Protein AF-A0A3A0FF38-F1 (afdb_monomer_lite)

Foldseek 3Di:
DWAKKWKKAQAQAQQCVVQVHALVCPPDPNDPPDDPDPHPDAQRPQGIKMWGDDQWKIKIKGQFRPQQLLVPAPQVFFDPPAGHDDVVNVVRHDGGHVVPMDTTGMDTDDPPDDRGHWHGGGHGSGTDIDMWMDTPVDDDTQACAPDPPGDCHVVVVD

Secondary structure (DSSP, 8-state):
--EEEEEEES-SSBHHHHTT--SGGGSSS--TTS-S---SS---TT-EEEEEE-SSEEEEEESB-HHHHHHTS-GGGBPTT--SSTHHHHHT-S---TT--EEEEEEEE-TT-----BB--BS-SSSB-EEEEEETT--SPPPS---TT-TTTTGGG-

Structure (mmCIF, N/CA/C/O backbone):
data_AF-A0A3A0FF38-F1
#
_entry.id   AF-A0A3A0FF38-F1
#
loop_
_atom_site.group_PDB
_atom_site.id
_atom_site.type_symbol
_atom_site.label_atom_id
_atom_site.label_alt_id
_atom_site.label_comp_id
_atom_site.label_asym_id
_atom_site.label_entity_id
_atom_site.label_seq_id
_atom_site.pdbx_PDB_ins_code
_atom_site.Cartn_x
_atom_site.Cartn_y
_atom_site.Cartn_z
_atom_site.occupancy
_atom_site.B_iso_or_equiv
_atom_site.auth_seq_id
_atom_site.auth_comp_id
_atom_site.auth_asym_id
_atom_site.auth_atom_id
_atom_site.pdbx_PDB_model_num
ATOM 1 N N . MET A 1 1 ? -10.385 -8.830 8.713 1.00 87.25 1 MET A N 1
ATOM 2 C CA . MET A 1 1 ? -10.331 -8.844 10.197 1.00 87.25 1 MET A CA 1
ATOM 3 C C . MET A 1 1 ? -11.062 -7.615 10.715 1.00 87.25 1 MET A C 1
ATOM 5 O O . MET A 1 1 ? -11.140 -6.654 9.965 1.00 87.25 1 MET A O 1
ATOM 9 N N . ASN A 1 2 ? -11.575 -7.625 11.948 1.00 95.31 2 ASN A N 1
ATOM 10 C CA . ASN A 1 2 ? -12.065 -6.388 12.570 1.00 95.31 2 ASN A CA 1
ATOM 11 C C . ASN A 1 2 ? -10.858 -5.588 13.066 1.00 95.31 2 ASN A C 1
ATOM 13 O O . ASN A 1 2 ? -9.959 -6.191 13.660 1.00 95.31 2 ASN A O 1
ATOM 17 N N . GLY A 1 3 ? -10.826 -4.279 12.827 1.00 97.56 3 GLY A N 1
ATOM 18 C CA . GLY A 1 3 ? -9.707 -3.428 13.227 1.00 97.56 3 GLY A CA 1
ATOM 19 C C . GLY A 1 3 ? -9.764 -2.026 12.632 1.00 97.56 3 GLY A C 1
ATOM 20 O O . GLY A 1 3 ? -10.791 -1.596 12.113 1.00 97.56 3 GLY A O 1
ATOM 21 N N . THR A 1 4 ? -8.635 -1.330 12.696 1.00 98.69 4 THR A N 1
ATOM 22 C CA . THR A 1 4 ? -8.433 -0.027 12.060 1.00 98.69 4 THR A CA 1
ATOM 23 C C . THR A 1 4 ? -7.613 -0.220 10.795 1.00 98.69 4 THR A C 1
ATOM 25 O O . THR A 1 4 ? -6.486 -0.710 10.870 1.00 98.69 4 THR A O 1
ATOM 28 N N . ALA A 1 5 ? -8.180 0.147 9.650 1.00 98.62 5 ALA A N 1
ATOM 29 C CA . ALA A 1 5 ? -7.479 0.253 8.382 1.00 98.62 5 ALA A CA 1
ATOM 30 C C . ALA A 1 5 ? -6.819 1.630 8.269 1.00 98.62 5 ALA A C 1
ATOM 32 O O . ALA A 1 5 ? -7.446 2.641 8.578 1.00 98.62 5 ALA A O 1
ATOM 33 N N . THR A 1 6 ? -5.582 1.673 7.789 1.00 98.75 6 THR A N 1
ATOM 34 C CA . THR A 1 6 ? -4.872 2.904 7.443 1.00 98.75 6 THR A CA 1
ATOM 35 C C . THR A 1 6 ? -4.304 2.763 6.040 1.00 98.75 6 THR A C 1
ATOM 37 O O . THR A 1 6 ? -3.518 1.854 5.777 1.00 98.75 6 THR A O 1
ATOM 40 N N . LEU A 1 7 ? -4.710 3.659 5.142 1.00 98.56 7 LEU A N 1
ATOM 41 C CA . LEU A 1 7 ? -4.184 3.762 3.786 1.00 98.56 7 LEU A CA 1
ATOM 42 C C . LEU A 1 7 ? -2.869 4.533 3.813 1.00 98.56 7 LEU A C 1
ATOM 44 O O . LEU A 1 7 ? -2.833 5.687 4.237 1.00 98.56 7 LEU A O 1
ATOM 48 N N . PHE A 1 8 ? -1.815 3.906 3.314 1.00 98.44 8 PHE A N 1
ATOM 49 C CA . PHE A 1 8 ? -0.499 4.489 3.129 1.00 98.44 8 PHE A CA 1
ATOM 50 C C . PHE A 1 8 ? -0.163 4.601 1.645 1.00 98.44 8 PHE A C 1
ATOM 52 O O . PHE A 1 8 ? -0.606 3.810 0.809 1.00 98.44 8 PHE A O 1
ATOM 59 N N . THR A 1 9 ? 0.668 5.577 1.301 1.00 97.75 9 THR A N 1
ATOM 60 C CA . THR A 1 9 ? 1.263 5.688 -0.029 1.00 97.75 9 THR A CA 1
ATOM 61 C C . THR A 1 9 ? 2.724 6.090 0.081 1.00 97.75 9 THR A C 1
ATOM 63 O O . THR A 1 9 ? 3.071 7.070 0.739 1.00 97.75 9 THR A O 1
ATOM 66 N N . ILE A 1 10 ? 3.578 5.308 -0.573 1.00 97.81 10 ILE A N 1
ATOM 67 C CA . ILE A 1 10 ? 4.978 5.643 -0.847 1.00 97.81 10 ILE A CA 1
ATOM 68 C C . ILE A 1 10 ? 5.050 6.266 -2.242 1.00 97.81 10 ILE A C 1
ATOM 70 O O . ILE A 1 10 ? 5.519 7.388 -2.415 1.00 97.81 10 ILE A O 1
ATOM 74 N N . THR A 1 11 ? 4.522 5.542 -3.229 1.00 97.62 11 THR A N 1
ATOM 75 C CA . THR A 1 11 ? 4.408 5.980 -4.618 1.00 97.62 11 THR A CA 1
ATOM 76 C C . THR A 1 11 ? 3.210 5.317 -5.295 1.00 97.62 11 THR A C 1
ATOM 78 O O . THR A 1 11 ? 2.812 4.216 -4.912 1.00 97.62 11 THR A O 1
ATOM 81 N N . THR A 1 12 ? 2.632 5.984 -6.290 1.00 97.06 12 THR A N 1
ATOM 82 C CA . THR A 1 12 ? 1.565 5.444 -7.150 1.00 97.06 12 THR A CA 1
ATOM 83 C C . THR A 1 12 ? 2.089 4.805 -8.429 1.00 97.06 12 THR A C 1
ATOM 85 O O . THR A 1 12 ? 1.347 4.083 -9.089 1.00 97.06 12 THR A O 1
ATOM 88 N N . THR A 1 13 ? 3.356 5.036 -8.763 1.00 96.62 13 THR A N 1
ATOM 89 C CA . THR A 1 13 ? 3.965 4.572 -10.008 1.00 96.62 13 THR A CA 1
ATOM 90 C C . THR A 1 13 ? 4.592 3.192 -9.816 1.00 96.62 13 THR A C 1
ATOM 92 O O . THR A 1 13 ? 5.076 2.856 -8.733 1.00 96.62 13 THR A O 1
ATOM 95 N N . ASN A 1 14 ? 4.587 2.376 -10.867 1.00 96.75 14 ASN A N 1
ATOM 96 C CA . ASN A 1 14 ? 5.323 1.121 -10.895 1.00 96.75 14 ASN A CA 1
ATOM 97 C C . ASN A 1 14 ? 6.808 1.380 -11.210 1.00 96.75 14 ASN A C 1
ATOM 99 O O . ASN A 1 14 ? 7.137 2.130 -12.130 1.00 96.75 14 ASN A O 1
ATOM 103 N N . ALA A 1 15 ? 7.720 0.753 -10.467 1.00 95.88 15 ALA A N 1
ATOM 104 C CA . ALA A 1 15 ? 9.154 0.972 -10.635 1.00 95.88 15 ALA A CA 1
ATOM 105 C C . ALA A 1 15 ? 9.681 0.512 -12.010 1.00 95.88 15 ALA A C 1
ATOM 107 O O . ALA A 1 15 ? 10.549 1.174 -12.577 1.00 95.88 15 ALA A O 1
ATOM 108 N N . PHE A 1 16 ? 9.146 -0.572 -12.582 1.00 95.12 16 PHE A N 1
ATOM 109 C CA . PHE A 1 16 ? 9.528 -1.020 -13.924 1.00 95.12 16 PHE A CA 1
ATOM 110 C C . PHE A 1 16 ? 9.162 0.013 -14.985 1.00 95.12 16 PHE A C 1
ATOM 112 O O . PHE A 1 16 ? 9.990 0.306 -15.843 1.00 95.12 16 PHE A O 1
ATOM 119 N N . ASP A 1 17 ? 7.978 0.617 -14.883 1.00 95.06 17 ASP A N 1
ATOM 120 C CA . ASP A 1 17 ? 7.540 1.647 -15.828 1.00 95.06 17 ASP A CA 1
ATOM 121 C C . ASP A 1 17 ? 8.356 2.932 -15.657 1.00 95.06 17 ASP A C 1
ATOM 123 O O . ASP A 1 17 ? 8.802 3.524 -16.635 1.00 95.06 17 ASP A O 1
ATOM 127 N N . TYR A 1 18 ? 8.609 3.342 -14.409 1.00 95.75 18 TYR A N 1
ATOM 128 C CA . TYR A 1 18 ? 9.390 4.544 -14.107 1.00 95.75 18 TYR A CA 1
ATOM 129 C C . TYR A 1 18 ? 10.828 4.464 -14.639 1.00 95.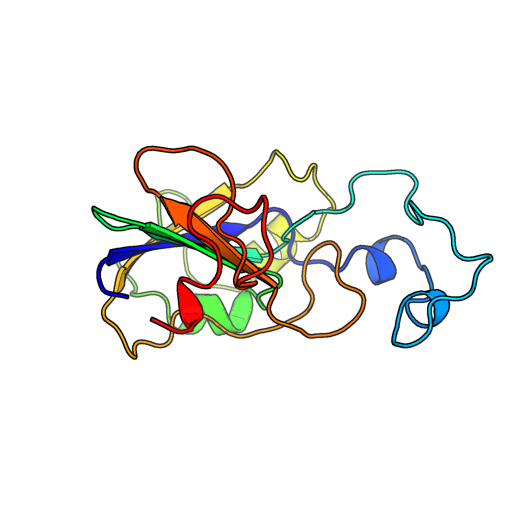75 18 TYR A C 1
ATOM 131 O O . TYR A 1 18 ? 11.363 5.449 -15.145 1.00 95.75 18 TYR A O 1
ATOM 139 N N . TYR A 1 19 ? 11.467 3.299 -14.505 1.00 94.75 19 TYR A N 1
ATOM 140 C CA . TYR A 1 19 ? 12.848 3.075 -14.936 1.00 94.75 19 TYR A CA 1
ATOM 141 C C . TYR A 1 19 ? 12.972 2.490 -16.349 1.00 94.75 19 TYR A C 1
ATOM 143 O O . TYR A 1 19 ? 14.085 2.130 -16.739 1.00 94.75 19 TYR A O 1
ATOM 151 N N . ASP A 1 20 ? 11.865 2.372 -17.089 1.00 94.38 20 ASP A N 1
ATOM 152 C CA . ASP A 1 20 ? 11.806 1.758 -18.423 1.00 94.38 20 ASP A CA 1
ATOM 153 C C . ASP A 1 20 ? 12.511 0.386 -18.468 1.00 94.38 20 ASP A C 1
ATOM 155 O O . ASP A 1 20 ? 13.431 0.113 -19.246 1.00 94.38 20 ASP A O 1
ATOM 159 N N . ARG A 1 21 ? 12.135 -0.488 -17.528 1.00 92.94 21 ARG A N 1
ATOM 160 C CA . ARG A 1 21 ? 12.666 -1.849 -17.412 1.00 92.94 21 ARG A CA 1
ATOM 161 C C . ARG A 1 21 ? 11.610 -2.874 -17.811 1.00 92.94 21 ARG A C 1
ATOM 163 O O . ARG A 1 21 ? 10.481 -2.811 -17.332 1.00 92.94 21 ARG A O 1
ATOM 170 N N . PRO A 1 22 ? 11.969 -3.889 -18.615 1.00 91.44 22 PRO A N 1
ATOM 171 C CA . PRO A 1 22 ? 11.034 -4.951 -18.943 1.00 91.44 22 PRO A CA 1
ATOM 172 C C . PRO A 1 22 ? 10.724 -5.795 -17.700 1.00 91.44 22 PRO A C 1
ATOM 174 O O . PRO A 1 22 ? 11.632 -6.228 -16.990 1.00 91.44 22 PRO A O 1
ATOM 177 N N . ARG A 1 23 ? 9.437 -6.084 -17.484 1.00 90.62 23 ARG A N 1
ATOM 178 C CA . ARG A 1 23 ? 8.952 -6.964 -16.404 1.00 90.62 23 ARG A CA 1
ATOM 179 C C . ARG A 1 23 ? 9.096 -8.452 -16.742 1.00 90.62 23 ARG A C 1
ATOM 181 O O . ARG A 1 23 ? 9.298 -9.276 -15.860 1.00 90.62 23 ARG A O 1
ATOM 188 N N . ALA A 1 24 ? 9.035 -8.796 -18.033 1.00 88.69 24 ALA A N 1
ATOM 189 C CA 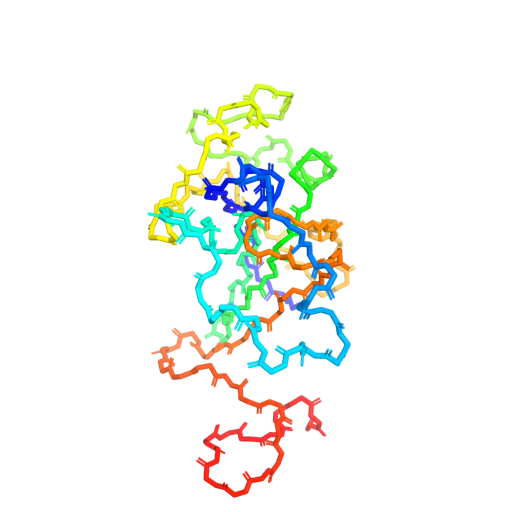. ALA A 1 24 ? 9.028 -10.177 -18.529 1.00 88.69 24 ALA A CA 1
ATOM 190 C C . ALA A 1 24 ? 10.143 -11.091 -17.969 1.00 88.69 24 ALA A C 1
ATOM 192 O O . ALA A 1 24 ? 9.836 -12.242 -17.669 1.00 88.69 24 ALA A O 1
ATOM 193 N N . PRO A 1 25 ? 11.395 -10.630 -17.759 1.00 90.12 25 PRO A N 1
ATOM 194 C CA . PRO A 1 25 ? 12.450 -11.463 -17.174 1.00 90.12 25 PRO A CA 1
ATOM 195 C C . PRO A 1 25 ? 12.189 -11.932 -15.738 1.00 90.12 25 PRO A C 1
ATOM 197 O O . PRO A 1 25 ? 12.911 -12.807 -15.269 1.00 90.12 25 PRO A O 1
ATOM 200 N N . TYR A 1 26 ? 11.209 -11.342 -15.050 1.00 86.31 26 TYR A N 1
ATOM 201 C CA . TYR A 1 26 ? 10.930 -11.546 -13.629 1.00 86.31 26 TYR A CA 1
ATOM 202 C C . TYR A 1 26 ? 9.638 -12.334 -13.367 1.00 86.31 26 TYR A C 1
ATOM 204 O O . TYR A 1 26 ? 9.356 -12.691 -12.227 1.00 86.31 26 TYR A O 1
ATOM 212 N N . VAL A 1 27 ? 8.848 -12.637 -14.403 1.00 85.00 27 VAL A N 1
ATOM 213 C CA . VAL A 1 27 ? 7.538 -13.289 -14.256 1.00 85.00 27 VAL A CA 1
ATOM 214 C C . VAL A 1 27 ? 7.631 -14.789 -14.556 1.00 85.00 27 VAL A C 1
ATOM 216 O O . VAL A 1 27 ? 8.108 -15.198 -15.613 1.00 85.00 27 VAL A O 1
ATOM 219 N N . GLY A 1 28 ? 7.102 -15.622 -13.653 1.00 76.00 28 GLY A N 1
ATOM 220 C CA . GLY A 1 28 ? 6.883 -17.061 -13.858 1.00 76.00 28 GLY A CA 1
ATOM 221 C C . GLY A 1 28 ? 8.150 -17.916 -13.762 1.00 76.00 28 GLY A C 1
ATOM 222 O O . GLY A 1 28 ? 8.334 -18.627 -12.779 1.00 76.00 28 GLY A O 1
ATOM 223 N N . PHE A 1 29 ? 9.015 -17.842 -14.774 1.00 72.62 29 PHE A N 1
ATOM 224 C CA . PHE A 1 29 ? 10.333 -18.482 -14.795 1.00 72.62 29 PHE A CA 1
ATOM 225 C C . PHE A 1 29 ? 11.395 -17.391 -14.929 1.00 72.62 29 PHE A C 1
ATOM 227 O O . PHE A 1 29 ? 11.748 -17.028 -16.055 1.00 72.62 29 PHE A O 1
ATOM 234 N N . PRO A 1 30 ? 11.874 -16.824 -13.805 1.00 74.31 30 PRO A N 1
ATOM 235 C CA . PRO A 1 30 ? 12.837 -15.742 -13.862 1.00 74.31 30 PRO A CA 1
ATOM 236 C C . PRO A 1 30 ? 14.075 -16.193 -14.634 1.00 74.31 30 PRO A C 1
ATOM 238 O O . PRO A 1 30 ? 14.628 -17.269 -14.385 1.00 74.31 30 PRO A O 1
ATOM 241 N N . MET A 1 31 ? 14.491 -15.386 -15.610 1.00 82.38 31 MET A N 1
ATOM 242 C CA . MET A 1 31 ? 15.682 -15.708 -16.387 1.00 82.38 31 MET A CA 1
ATOM 243 C C . MET A 1 31 ? 16.897 -15.686 -15.450 1.00 82.38 31 MET A C 1
ATOM 245 O O . MET A 1 31 ? 17.055 -14.712 -14.715 1.00 82.38 31 MET A O 1
ATOM 249 N N . PRO A 1 32 ? 17.801 -16.686 -15.489 1.00 81.88 32 PRO A N 1
ATOM 250 C CA . PRO A 1 32 ? 18.973 -16.726 -14.604 1.00 81.88 32 PRO A CA 1
ATOM 251 C C . PRO A 1 32 ? 19.885 -15.497 -14.715 1.00 81.88 32 PRO A C 1
ATOM 253 O O . PRO A 1 32 ? 20.708 -15.244 -13.842 1.00 81.88 32 PRO A O 1
ATOM 256 N N . THR A 1 33 ? 19.761 -14.752 -15.813 1.00 83.69 33 THR A N 1
ATOM 257 C CA . THR A 1 33 ? 20.526 -13.542 -16.119 1.00 83.69 33 THR A CA 1
ATOM 258 C C . THR A 1 33 ? 19.845 -12.249 -15.666 1.00 83.69 33 THR A C 1
ATOM 260 O O . THR A 1 33 ? 20.435 -11.179 -15.815 1.00 83.69 33 THR A O 1
ATOM 263 N N . ALA A 1 34 ? 18.617 -12.306 -15.141 1.00 85.44 34 ALA A N 1
ATOM 264 C CA . ALA A 1 34 ? 17.923 -11.126 -14.644 1.00 85.44 34 ALA A CA 1
ATOM 265 C C . ALA A 1 34 ? 18.658 -10.551 -13.421 1.00 85.44 34 ALA A C 1
ATOM 267 O O . ALA A 1 34 ? 19.059 -11.281 -12.515 1.00 85.44 34 ALA A O 1
ATOM 268 N N . SER A 1 35 ? 18.840 -9.227 -13.385 1.00 85.06 35 SER A N 1
ATOM 269 C CA . SER A 1 35 ? 19.453 -8.572 -12.225 1.00 85.06 35 SER A CA 1
ATOM 270 C C . SER A 1 35 ? 18.545 -8.717 -11.011 1.00 85.06 35 SER A C 1
ATOM 272 O O . SER A 1 35 ? 17.364 -8.390 -11.106 1.00 85.06 35 SER A O 1
ATOM 274 N N . VAL A 1 36 ? 19.110 -9.103 -9.866 1.00 80.56 36 VAL A N 1
ATOM 275 C CA . VAL A 1 36 ? 18.403 -9.135 -8.573 1.00 80.56 36 VAL A CA 1
ATOM 276 C C . VAL A 1 36 ? 17.877 -7.746 -8.187 1.00 80.56 36 VAL A C 1
ATOM 278 O O . VAL A 1 36 ? 16.825 -7.637 -7.570 1.00 80.56 36 VAL A O 1
ATOM 281 N N . SER A 1 37 ? 18.585 -6.683 -8.583 1.00 83.88 37 SER A N 1
ATOM 282 C CA . SER A 1 37 ? 18.127 -5.298 -8.441 1.00 83.88 37 SER A CA 1
ATOM 283 C C . SER A 1 37 ? 18.112 -4.622 -9.818 1.00 83.88 37 SER A C 1
ATOM 285 O O . SER A 1 37 ? 19.167 -4.190 -10.299 1.00 83.88 37 SER A O 1
ATOM 287 N N . PRO A 1 38 ? 16.962 -4.566 -10.516 1.00 85.69 38 PRO A N 1
ATOM 288 C CA . PRO A 1 38 ? 16.872 -3.953 -11.848 1.00 85.69 38 PRO A CA 1
ATOM 289 C C . PRO A 1 38 ? 16.995 -2.424 -11.850 1.00 85.69 38 PRO A C 1
ATOM 291 O O . PRO A 1 38 ? 17.170 -1.818 -12.917 1.00 85.69 38 PRO A O 1
ATOM 294 N N . PHE A 1 39 ? 16.876 -1.793 -10.679 1.00 89.25 39 PHE A N 1
ATOM 295 C CA . PHE A 1 39 ? 16.675 -0.355 -10.555 1.00 89.25 39 PHE A CA 1
ATOM 296 C C . PHE A 1 39 ? 17.892 0.347 -9.947 1.00 89.25 39 PHE A C 1
ATOM 298 O O . PHE A 1 39 ? 18.416 -0.101 -8.927 1.00 89.25 39 PHE A O 1
ATOM 305 N N . PRO A 1 40 ? 18.340 1.470 -10.537 1.00 84.56 40 PRO A N 1
ATOM 306 C CA . PRO A 1 40 ? 19.481 2.237 -10.038 1.00 84.56 40 PRO A CA 1
ATOM 307 C C . PRO A 1 40 ? 19.143 3.144 -8.839 1.00 84.56 40 PRO A C 1
ATOM 309 O O . PRO A 1 40 ? 20.023 3.836 -8.336 1.00 84.56 40 PRO A O 1
ATOM 312 N N . GLY A 1 41 ? 17.880 3.194 -8.406 1.00 85.31 41 GLY A N 1
ATOM 313 C CA . GLY A 1 41 ? 17.387 4.118 -7.386 1.00 85.31 41 GLY A CA 1
ATOM 314 C C . GLY A 1 41 ? 16.250 3.521 -6.547 1.00 85.31 41 GLY A C 1
ATOM 315 O O . GLY A 1 41 ? 16.122 2.297 -6.481 1.00 85.31 41 GLY A O 1
ATOM 316 N N . PRO A 1 42 ? 15.442 4.355 -5.866 1.00 89.50 42 PRO A N 1
ATOM 317 C CA . PRO A 1 42 ? 14.356 3.870 -5.020 1.00 89.50 42 PRO A CA 1
ATOM 318 C C . PRO A 1 42 ? 13.366 2.984 -5.786 1.00 89.50 42 PRO A C 1
ATOM 320 O O . PRO A 1 42 ? 12.842 3.379 -6.820 1.00 89.50 42 PRO A O 1
ATOM 323 N N . GLY A 1 43 ? 13.054 1.808 -5.238 1.00 84.94 43 GLY A N 1
ATOM 324 C CA . GLY A 1 43 ? 12.082 0.888 -5.840 1.00 84.94 43 GLY A CA 1
ATOM 325 C C . GLY A 1 43 ? 10.622 1.150 -5.457 1.00 84.94 43 GLY A C 1
ATOM 326 O O . GLY A 1 43 ? 9.750 0.417 -5.902 1.00 84.94 43 GLY A O 1
ATOM 327 N N . GLY A 1 44 ? 10.326 2.105 -4.567 1.00 85.00 44 GLY A N 1
ATOM 328 C CA . GLY A 1 44 ? 8.956 2.366 -4.097 1.00 85.00 44 GLY A CA 1
ATOM 329 C C . GLY A 1 44 ? 8.343 1.281 -3.193 1.00 85.00 44 GLY A C 1
ATOM 330 O O . GLY A 1 44 ? 7.296 1.512 -2.590 1.00 85.00 44 GLY A O 1
ATOM 331 N N . GLY A 1 45 ? 8.991 0.117 -3.053 1.00 91.44 45 GLY A N 1
ATOM 332 C CA . GLY A 1 45 ? 8.576 -0.971 -2.165 1.00 91.44 45 GLY A CA 1
ATOM 333 C C . GLY A 1 45 ? 7.119 -1.374 -2.394 1.00 91.44 45 GLY A C 1
ATOM 334 O O . GLY A 1 45 ? 6.737 -1.742 -3.499 1.00 91.44 45 GLY A O 1
ATOM 335 N N . LYS A 1 46 ? 6.298 -1.252 -1.348 1.00 96.88 46 LYS A N 1
ATOM 336 C CA . LYS A 1 46 ? 4.865 -1.589 -1.357 1.00 96.88 46 LYS A CA 1
ATOM 337 C C . LYS A 1 46 ? 4.000 -0.692 -2.254 1.00 96.88 46 LYS A C 1
ATOM 339 O O . LYS A 1 46 ? 2.855 -1.052 -2.511 1.00 96.88 46 LYS A O 1
ATOM 344 N N . GLY A 1 47 ? 4.498 0.477 -2.668 1.00 97.81 47 GLY A N 1
ATOM 345 C CA . GLY A 1 47 ? 3.705 1.472 -3.391 1.00 97.81 47 GLY A CA 1
ATOM 346 C C . GLY A 1 47 ? 2.570 2.027 -2.530 1.00 97.81 47 GLY A C 1
ATOM 347 O O . GLY A 1 47 ? 2.810 2.667 -1.500 1.00 97.81 47 GLY A O 1
ATOM 348 N N . VAL A 1 48 ? 1.333 1.771 -2.945 1.00 98.38 48 VAL A N 1
ATOM 349 C CA . VAL A 1 48 ? 0.111 2.054 -2.183 1.00 98.38 48 VAL A CA 1
ATOM 350 C C . VAL A 1 48 ? -0.267 0.802 -1.405 1.00 98.38 48 VAL A C 1
ATOM 352 O O . VAL A 1 48 ? -0.354 -0.287 -1.973 1.00 98.38 48 VAL A O 1
ATOM 355 N N . TYR A 1 49 ? -0.528 0.939 -0.110 1.00 98.75 49 TYR A N 1
ATOM 356 C CA . TYR A 1 49 ? -0.894 -0.206 0.712 1.00 98.75 49 TYR A CA 1
ATOM 357 C C . TYR A 1 49 ? -1.823 0.173 1.854 1.00 98.75 49 TYR A C 1
ATOM 359 O O . TYR A 1 49 ? -1.876 1.324 2.277 1.00 98.75 49 TYR A O 1
ATOM 367 N N . ILE A 1 50 ? -2.550 -0.809 2.370 1.00 98.69 50 ILE A N 1
ATOM 368 C CA . ILE A 1 50 ? -3.364 -0.654 3.573 1.00 98.69 50 ILE A CA 1
ATOM 369 C C . ILE A 1 50 ? -2.788 -1.518 4.676 1.00 98.69 50 ILE A C 1
ATOM 371 O O . ILE A 1 50 ? -2.584 -2.711 4.472 1.00 98.69 50 ILE A O 1
ATOM 375 N N . GLU A 1 51 ? -2.568 -0.919 5.843 1.00 98.56 51 GLU A N 1
ATOM 376 C CA . GLU A 1 51 ? -2.357 -1.649 7.090 1.00 98.56 51 GLU A CA 1
ATOM 377 C C . GLU A 1 51 ? -3.709 -1.817 7.791 1.00 98.56 51 GLU A C 1
ATOM 379 O O . GLU A 1 51 ? -4.380 -0.821 8.045 1.00 98.56 51 GLU A O 1
ATOM 384 N N . VAL A 1 52 ? -4.109 -3.041 8.146 1.00 98.50 52 VAL A N 1
ATOM 385 C CA . VAL A 1 52 ? -5.215 -3.267 9.089 1.00 98.50 52 VAL A CA 1
ATOM 386 C C . VAL A 1 52 ? -4.652 -3.794 10.397 1.00 98.50 52 VAL A C 1
ATOM 388 O O . VAL A 1 52 ? -3.980 -4.827 10.423 1.00 98.50 52 VAL A O 1
ATOM 391 N N . ARG A 1 53 ? -4.953 -3.096 11.492 1.00 98.38 53 ARG A N 1
ATOM 392 C CA . ARG A 1 53 ? -4.451 -3.392 12.836 1.00 98.38 53 ARG A CA 1
ATOM 393 C C . ARG A 1 53 ? -5.582 -3.664 13.815 1.00 98.38 53 ARG A C 1
ATOM 395 O O . ARG A 1 53 ? -6.570 -2.935 13.855 1.00 98.38 53 ARG A O 1
ATOM 402 N N . ASN A 1 54 ? -5.406 -4.676 14.657 1.00 97.12 54 ASN A N 1
ATOM 403 C CA . ASN A 1 54 ? -6.223 -4.892 15.846 1.00 97.12 54 ASN A CA 1
ATOM 404 C C . ASN A 1 54 ? -5.347 -5.272 17.052 1.00 97.12 54 ASN A C 1
ATOM 406 O O . ASN A 1 54 ? -4.132 -5.069 17.039 1.00 97.12 54 ASN A O 1
ATOM 410 N N . GLN A 1 55 ? -5.965 -5.789 18.115 1.00 96.50 55 GLN A N 1
ATOM 411 C CA . GLN A 1 55 ? -5.257 -6.164 19.342 1.00 96.50 55 GLN A CA 1
ATOM 412 C C . GLN A 1 55 ? -4.248 -7.307 19.141 1.00 96.50 55 GLN A C 1
ATOM 414 O O . GLN A 1 55 ? -3.258 -7.373 19.861 1.00 96.50 55 GLN A O 1
ATOM 419 N N . GLU A 1 56 ? -4.470 -8.181 18.160 1.00 93.31 56 GLU A N 1
ATOM 420 C CA . GLU A 1 56 ? -3.698 -9.410 17.969 1.00 93.31 56 GLU A CA 1
ATOM 421 C C . GLU A 1 56 ? -2.757 -9.342 16.762 1.00 93.31 56 GLU A C 1
ATOM 423 O O . GLU A 1 56 ? -1.612 -9.793 16.848 1.00 93.31 56 GLU A O 1
ATOM 428 N N . PHE A 1 57 ? -3.213 -8.755 15.654 1.00 94.56 57 PHE A N 1
ATOM 429 C CA . PHE A 1 57 ? -2.515 -8.760 14.375 1.00 94.56 57 PHE A CA 1
ATOM 430 C C . PHE A 1 57 ? -2.388 -7.378 13.740 1.00 94.56 57 PHE A C 1
ATOM 432 O O . PHE A 1 57 ? -3.242 -6.496 13.880 1.00 94.56 57 PHE A O 1
ATOM 439 N N . VAL A 1 58 ? -1.331 -7.262 12.941 1.00 97.06 58 VAL A N 1
ATOM 440 C CA . VAL A 1 58 ? -1.147 -6.237 11.922 1.00 97.06 58 VAL A CA 1
ATOM 441 C C . VAL A 1 58 ? -1.018 -6.942 10.586 1.00 97.06 58 VAL A C 1
ATOM 443 O O . VAL A 1 58 ? -0.175 -7.827 10.439 1.00 97.06 58 VAL A O 1
ATOM 446 N N . THR A 1 59 ? -1.851 -6.552 9.632 1.00 96.62 59 THR A N 1
ATOM 447 C CA . THR A 1 59 ? -1.833 -7.069 8.264 1.00 96.62 59 THR A CA 1
ATOM 448 C C . THR A 1 59 ? -1.558 -5.938 7.302 1.00 96.62 59 THR A C 1
ATOM 450 O O . THR A 1 59 ? -1.980 -4.813 7.559 1.00 96.62 59 THR A O 1
ATOM 453 N N . GLU A 1 60 ? -0.874 -6.222 6.203 1.00 97.81 60 GLU A N 1
ATOM 454 C CA . GLU A 1 60 ? -0.640 -5.238 5.153 1.00 97.81 60 GLU A CA 1
ATOM 455 C C . GLU A 1 60 ? -1.050 -5.816 3.805 1.00 97.81 60 GLU A C 1
ATOM 457 O O . GLU A 1 60 ? -0.797 -6.981 3.517 1.00 97.81 60 GLU A O 1
ATOM 462 N N . SER A 1 61 ? -1.707 -4.997 2.992 1.00 98.19 61 SER A N 1
ATOM 463 C CA . SER A 1 61 ? -2.176 -5.316 1.643 1.00 98.19 61 SER A CA 1
ATOM 464 C C . SER A 1 61 ? -1.599 -4.282 0.687 1.00 98.19 61 SER A C 1
ATOM 466 O O . SER A 1 61 ? -2.029 -3.131 0.723 1.00 98.19 61 SER A O 1
ATOM 468 N N . ALA A 1 62 ? -0.594 -4.663 -0.099 1.00 98.44 62 ALA A N 1
ATOM 469 C CA . ALA A 1 62 ? 0.224 -3.753 -0.903 1.00 98.44 62 ALA A CA 1
ATOM 470 C C . ALA A 1 62 ? -0.010 -3.872 -2.416 1.00 98.44 62 ALA A C 1
ATOM 472 O O . ALA A 1 62 ? -0.772 -4.727 -2.869 1.00 98.44 62 ALA A O 1
ATOM 473 N N . HIS A 1 63 ? 0.651 -2.984 -3.168 1.00 98.25 63 HIS A N 1
ATOM 474 C CA . HIS A 1 63 ? 0.507 -2.795 -4.614 1.00 98.25 63 HIS A CA 1
ATOM 475 C C . HIS A 1 63 ? -0.907 -2.389 -5.029 1.00 98.25 63 HIS A C 1
ATOM 477 O O . HIS A 1 63 ? -1.392 -2.754 -6.093 1.00 98.25 63 HIS A O 1
ATOM 483 N N . LEU A 1 64 ? -1.611 -1.630 -4.193 1.00 98.44 64 LEU A N 1
ATOM 484 C CA . LEU A 1 64 ? -2.978 -1.210 -4.488 1.00 98.44 64 LEU A CA 1
ATOM 485 C C . LEU A 1 64 ? -3.008 -0.125 -5.575 1.00 98.44 64 LEU A C 1
ATOM 487 O O . LEU A 1 64 ? -2.042 0.611 -5.790 1.00 98.44 64 LEU A O 1
ATOM 491 N N . SER A 1 65 ? -4.150 0.012 -6.244 1.00 96.88 65 SER A N 1
ATOM 492 C CA . SER A 1 65 ? -4.435 1.161 -7.103 1.00 96.88 65 SER A CA 1
ATOM 493 C C . SER A 1 65 ? -5.037 2.291 -6.264 1.00 96.88 65 SER A C 1
ATOM 495 O O . SER A 1 65 ? -6.083 2.105 -5.632 1.00 96.88 65 SER A O 1
ATOM 497 N N . LEU A 1 66 ? -4.382 3.460 -6.223 1.00 96.25 66 LEU A N 1
ATOM 498 C CA . LEU A 1 66 ? -4.752 4.539 -5.296 1.00 96.25 66 LEU A CA 1
ATOM 499 C C . LEU A 1 66 ? -6.146 5.108 -5.577 1.00 96.25 66 LEU A C 1
ATOM 501 O O . LEU A 1 66 ? -6.968 5.165 -4.669 1.00 96.25 66 LEU A O 1
ATOM 505 N N . ALA A 1 67 ? -6.428 5.505 -6.820 1.00 94.12 67 ALA A N 1
A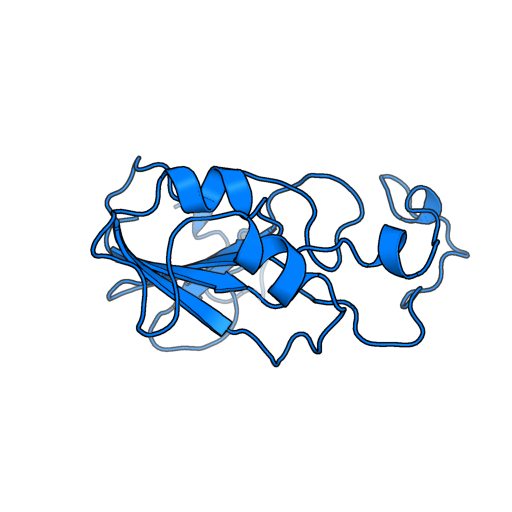TOM 506 C CA . ALA A 1 67 ? -7.680 6.174 -7.176 1.00 94.12 67 ALA A CA 1
ATOM 507 C C . ALA A 1 67 ? -8.946 5.356 -6.824 1.00 94.12 67 ALA A C 1
ATOM 509 O O . ALA A 1 67 ? -9.792 5.879 -6.094 1.00 94.12 67 ALA A O 1
ATOM 510 N N . PRO A 1 68 ? -9.098 4.085 -7.254 1.00 95.25 68 PRO A N 1
ATOM 511 C CA . PRO A 1 68 ? -10.261 3.286 -6.866 1.00 95.25 68 PRO A CA 1
ATOM 512 C C . PRO A 1 68 ? -10.276 2.959 -5.366 1.00 95.25 68 PRO A C 1
ATOM 514 O O . PRO A 1 68 ? -11.347 2.904 -4.770 1.00 95.25 68 PRO A O 1
ATOM 517 N N . THR A 1 69 ? -9.112 2.802 -4.724 1.00 96.81 69 THR A N 1
ATOM 518 C CA . THR A 1 69 ? -9.034 2.583 -3.268 1.00 96.81 69 THR A CA 1
ATOM 519 C C . THR A 1 69 ? -9.514 3.806 -2.487 1.00 96.81 69 THR A C 1
ATOM 521 O O . THR A 1 69 ? -10.280 3.670 -1.541 1.00 96.81 69 THR A O 1
ATOM 524 N N . MET A 1 70 ? -9.152 5.018 -2.906 1.00 95.06 70 MET A N 1
ATOM 525 C CA . MET A 1 70 ? -9.626 6.252 -2.274 1.00 95.06 70 MET A CA 1
ATOM 526 C C . MET A 1 70 ? -11.129 6.474 -2.448 1.00 95.06 70 MET A C 1
ATOM 528 O O . MET A 1 70 ? -11.751 7.078 -1.578 1.00 95.06 70 MET A O 1
ATOM 532 N N . ALA A 1 71 ? -11.723 5.991 -3.541 1.00 94.31 71 ALA A N 1
ATOM 533 C CA . ALA A 1 71 ? -13.150 6.167 -3.810 1.00 94.31 71 ALA A CA 1
ATOM 534 C C . ALA A 1 71 ? -14.055 5.483 -2.769 1.00 94.31 71 ALA A C 1
ATOM 536 O O . ALA A 1 71 ? -15.209 5.879 -2.611 1.00 94.31 71 ALA A O 1
ATOM 537 N N . ILE A 1 72 ? -13.536 4.479 -2.054 1.00 95.56 72 ILE A N 1
ATOM 538 C CA . ILE A 1 72 ? -14.259 3.763 -0.993 1.00 95.56 72 ILE A CA 1
ATOM 539 C C . ILE A 1 72 ? -13.858 4.205 0.420 1.00 95.56 72 ILE A C 1
ATOM 541 O O . ILE A 1 72 ? -14.449 3.743 1.395 1.00 95.56 72 ILE A O 1
ATOM 545 N N . VAL A 1 73 ? -12.883 5.110 0.554 1.00 96.62 73 VAL A N 1
ATOM 546 C CA . VAL A 1 73 ? -12.500 5.670 1.855 1.00 96.62 73 VAL A CA 1
ATOM 547 C C . VAL A 1 73 ? -13.652 6.536 2.384 1.00 96.62 73 VAL A C 1
ATOM 549 O O . VAL A 1 73 ? -14.141 7.414 1.665 1.00 96.62 73 VAL A O 1
ATOM 552 N N . PRO A 1 74 ? -14.097 6.348 3.642 1.00 96.31 74 PRO A N 1
ATOM 553 C CA . PRO A 1 74 ? -15.136 7.193 4.221 1.00 96.31 74 PRO A CA 1
ATOM 554 C C . PRO A 1 74 ? -14.722 8.671 4.220 1.00 96.31 74 PRO A C 1
ATOM 556 O O . PRO A 1 74 ? -13.600 9.005 4.585 1.00 96.31 74 PRO A O 1
ATOM 559 N N . LYS A 1 75 ? -15.636 9.590 3.878 1.00 91.31 75 LYS A N 1
ATOM 560 C CA . LYS A 1 75 ? -15.313 11.029 3.733 1.00 91.31 75 LYS A CA 1
ATOM 561 C C . LYS A 1 75 ? -14.627 11.653 4.959 1.00 91.31 75 LYS A C 1
ATOM 563 O O . LYS A 1 75 ? -13.779 12.518 4.799 1.00 91.31 75 LYS A O 1
ATOM 568 N N . GLY A 1 76 ? -14.982 11.215 6.169 1.00 95.12 76 GLY A N 1
ATOM 569 C CA . GLY A 1 76 ? -14.388 11.698 7.423 1.00 95.12 76 GLY A CA 1
ATOM 570 C C . GLY A 1 76 ? -13.123 10.958 7.871 1.00 95.12 76 GLY A C 1
ATOM 571 O O . GLY A 1 76 ? -12.647 11.211 8.971 1.00 95.12 76 GLY A O 1
ATOM 572 N N . ALA A 1 77 ? -12.615 10.019 7.071 1.00 97.38 77 ALA A N 1
ATOM 573 C CA . ALA A 1 77 ? -11.465 9.184 7.415 1.00 97.38 77 ALA A CA 1
ATOM 574 C C . ALA A 1 77 ? -10.127 9.727 6.894 1.00 97.38 77 ALA A C 1
ATOM 576 O O . ALA A 1 77 ? -9.077 9.210 7.273 1.00 97.38 77 ALA A O 1
ATOM 577 N N . PHE A 1 78 ? -10.139 10.727 6.009 1.00 97.12 78 PHE A N 1
ATOM 578 C CA . PHE A 1 78 ? -8.910 11.337 5.507 1.00 97.12 78 PHE A CA 1
ATOM 579 C C . PHE A 1 78 ? -8.173 12.080 6.626 1.00 97.12 78 PHE A C 1
ATOM 581 O O . PHE A 1 78 ? -8.780 12.768 7.448 1.00 97.12 78 PHE A O 1
ATOM 588 N N . LEU A 1 79 ? -6.853 11.913 6.665 1.00 96.75 79 LEU A N 1
ATOM 589 C CA . LEU A 1 79 ? -5.988 12.590 7.624 1.00 96.75 79 LEU A CA 1
ATOM 590 C C . LEU A 1 79 ? -5.778 14.062 7.221 1.00 96.75 79 LEU A C 1
ATOM 592 O O . LEU A 1 79 ? -5.969 14.412 6.054 1.00 96.75 79 LEU A O 1
ATOM 596 N N . PRO A 1 80 ? -5.374 14.944 8.159 1.00 94.94 80 PRO A N 1
ATOM 597 C CA . PRO A 1 80 ? -5.169 16.358 7.860 1.00 94.94 80 PRO A CA 1
ATOM 598 C C . PRO A 1 80 ? -4.232 16.578 6.666 1.00 94.94 80 PRO A C 1
ATOM 600 O O . PRO A 1 80 ? -3.135 16.025 6.625 1.00 94.94 80 PRO A O 1
ATOM 603 N N . GLY A 1 81 ? -4.663 17.411 5.716 1.00 90.56 81 GLY A N 1
ATOM 604 C CA . GLY A 1 81 ? -3.915 17.694 4.486 1.00 90.56 81 GLY A CA 1
ATOM 605 C C . GLY A 1 81 ? -4.218 16.753 3.317 1.00 90.56 81 GLY A C 1
ATOM 606 O O . GLY A 1 81 ? -3.646 16.940 2.247 1.00 90.56 81 GLY A O 1
ATOM 607 N N . PHE A 1 82 ? -5.124 15.786 3.493 1.00 93.44 82 PHE A N 1
ATOM 608 C CA . PHE A 1 82 ? -5.557 14.880 2.434 1.00 93.44 82 PHE A CA 1
ATOM 609 C C . PHE A 1 82 ? -7.067 14.940 2.214 1.00 93.44 82 PHE A C 1
ATOM 611 O O . PHE A 1 82 ? -7.851 15.131 3.141 1.00 93.44 82 PHE A O 1
ATOM 618 N N . GLU A 1 83 ? -7.469 14.728 0.966 1.00 87.56 83 GLU A N 1
ATOM 619 C CA . GLU A 1 83 ? -8.860 14.601 0.544 1.00 87.56 83 GLU A CA 1
ATOM 620 C C . GLU A 1 83 ? -8.962 13.659 -0.662 1.00 87.56 83 GLU A C 1
ATOM 622 O O . GLU A 1 83 ? -7.960 13.303 -1.290 1.00 87.56 83 GLU A O 1
ATOM 627 N N . SER A 1 84 ? -10.177 13.222 -0.991 1.00 78.69 84 SER A N 1
ATOM 628 C CA . SER A 1 84 ? -10.407 12.367 -2.156 1.00 78.69 84 SER A CA 1
ATOM 629 C C . SER A 1 84 ? -10.155 13.128 -3.466 1.00 78.69 84 SER A C 1
ATOM 631 O O . SER A 1 84 ? -10.804 14.147 -3.694 1.00 78.69 84 SER A O 1
ATOM 633 N N . GLY A 1 85 ? -9.312 12.616 -4.372 1.00 68.75 85 GLY A N 1
ATOM 634 C CA . GLY A 1 85 ? -9.181 13.172 -5.724 1.00 68.75 85 GLY A CA 1
ATOM 635 C C . GLY A 1 85 ? -7.895 12.807 -6.474 1.00 68.75 85 GLY A C 1
ATOM 636 O O . GLY A 1 85 ? -6.976 12.203 -5.924 1.00 68.75 85 GLY A O 1
ATOM 637 N N . ALA A 1 86 ? -7.837 13.226 -7.744 1.00 63.47 86 ALA A N 1
ATOM 638 C CA . ALA A 1 86 ? -6.686 13.082 -8.644 1.00 63.47 86 ALA A CA 1
ATOM 639 C C . ALA A 1 86 ? -5.357 13.717 -8.162 1.00 63.47 86 ALA A C 1
ATOM 641 O O . ALA A 1 86 ? -4.317 13.132 -8.471 1.00 63.47 86 ALA A O 1
ATOM 642 N N . PRO A 1 87 ? -5.332 14.822 -7.377 1.00 85.25 87 PRO A N 1
ATOM 643 C CA . PRO A 1 87 ? -4.074 15.456 -6.967 1.00 85.25 87 PRO A CA 1
ATOM 644 C C . PRO A 1 87 ? -3.113 14.524 -6.222 1.00 85.25 87 PRO A C 1
ATOM 646 O O . PRO A 1 87 ? -1.900 14.658 -6.359 1.00 85.25 87 PRO A O 1
ATOM 649 N N . LEU A 1 88 ? -3.630 13.538 -5.476 1.00 89.31 88 LEU A N 1
ATOM 650 C CA . LEU A 1 88 ? -2.774 12.595 -4.753 1.00 89.31 88 LEU A CA 1
ATOM 651 C C . LEU A 1 88 ? -2.051 11.629 -5.697 1.00 89.31 88 LEU A C 1
ATOM 653 O O . LEU A 1 88 ? -0.903 11.275 -5.436 1.00 89.31 88 LEU A O 1
ATOM 657 N N . VAL A 1 89 ? -2.670 11.226 -6.814 1.00 90.94 89 VAL A N 1
ATOM 658 C CA . VAL A 1 89 ? -2.006 10.326 -7.770 1.00 90.94 89 VAL A CA 1
ATOM 659 C C . VAL A 1 89 ? -0.746 10.976 -8.325 1.00 90.94 89 VAL A C 1
ATOM 661 O O . VAL A 1 89 ? 0.303 10.339 -8.341 1.00 90.94 89 VAL A O 1
ATOM 664 N N . GLU A 1 90 ? -0.839 12.250 -8.699 1.00 91.50 90 GLU A N 1
ATOM 665 C CA . GLU A 1 90 ? 0.280 13.035 -9.221 1.00 91.50 90 GLU A CA 1
ATOM 666 C C . GLU A 1 90 ? 1.301 13.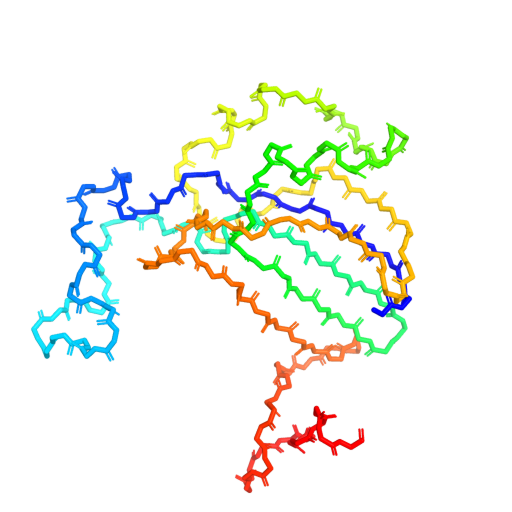369 -8.126 1.00 91.50 90 GLU A C 1
ATOM 668 O O . GLU A 1 90 ? 2.503 13.193 -8.325 1.00 91.50 90 GLU A O 1
ATOM 673 N N . GLN A 1 91 ? 0.841 13.768 -6.935 1.00 93.75 91 GLN A N 1
ATOM 674 C CA . GLN A 1 91 ? 1.709 14.082 -5.794 1.00 93.75 91 GLN A CA 1
ATOM 675 C C . GLN A 1 91 ? 2.611 12.902 -5.402 1.00 93.75 91 GLN A C 1
ATOM 677 O O . GLN A 1 91 ? 3.771 13.092 -5.020 1.00 93.75 91 GLN A O 1
ATOM 682 N N . PHE A 1 92 ? 2.086 11.679 -5.477 1.00 95.50 92 PHE A N 1
ATOM 683 C CA . PHE A 1 92 ? 2.807 10.451 -5.146 1.00 95.50 92 PHE A CA 1
ATOM 684 C C . PHE A 1 92 ? 3.389 9.729 -6.375 1.00 95.50 92 PHE A C 1
ATOM 686 O O . PHE A 1 92 ? 3.971 8.659 -6.218 1.00 95.50 92 PHE A O 1
ATOM 693 N N . ALA A 1 93 ? 3.311 10.302 -7.580 1.00 95.56 93 ALA A N 1
ATOM 694 C CA . ALA A 1 93 ? 3.897 9.699 -8.779 1.00 95.56 93 ALA A CA 1
ATOM 695 C C . ALA A 1 93 ? 5.436 9.537 -8.731 1.00 95.56 93 ALA A C 1
ATOM 697 O O . ALA A 1 93 ? 5.926 8.519 -9.229 1.00 95.56 93 ALA A O 1
ATOM 698 N N . PRO A 1 94 ? 6.230 10.459 -8.144 1.00 95.69 94 PRO A N 1
ATOM 699 C CA . PRO A 1 94 ? 7.681 10.284 -8.060 1.00 95.69 94 PRO A CA 1
ATOM 700 C C . PRO A 1 94 ? 8.089 9.036 -7.262 1.00 95.69 94 PRO A C 1
ATOM 702 O O . PRO A 1 94 ? 7.466 8.716 -6.247 1.00 95.69 94 PRO A O 1
ATOM 705 N N . MET A 1 95 ? 9.168 8.360 -7.681 1.00 95.31 95 MET A N 1
ATOM 706 C CA . MET A 1 95 ? 9.763 7.260 -6.909 1.00 95.31 95 MET A CA 1
ATOM 707 C C . MET A 1 95 ? 10.344 7.761 -5.585 1.00 95.31 95 MET A C 1
ATOM 709 O O . MET A 1 95 ? 11.023 8.787 -5.539 1.00 95.31 95 MET A O 1
ATOM 713 N N . ARG A 1 96 ? 10.112 7.005 -4.506 1.00 95.12 96 ARG A N 1
ATOM 714 C CA . ARG A 1 9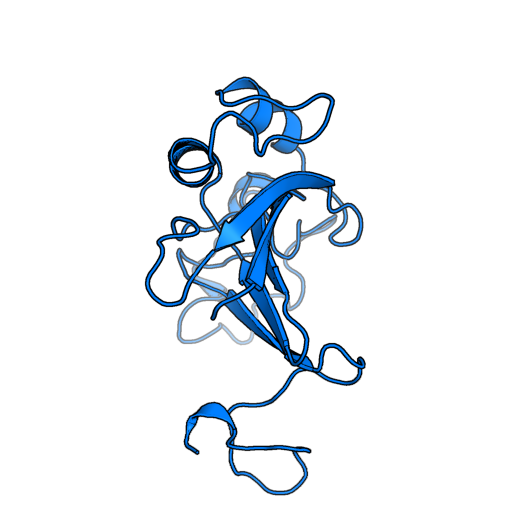6 ? 10.560 7.327 -3.141 1.00 95.12 96 ARG A CA 1
ATOM 715 C C . ARG A 1 96 ? 11.142 6.106 -2.444 1.00 95.12 96 ARG A C 1
ATOM 717 O O . ARG A 1 96 ? 10.894 4.969 -2.858 1.00 95.12 96 ARG A O 1
ATOM 724 N N . SER A 1 97 ? 11.909 6.335 -1.379 1.00 93.75 97 SER A N 1
ATOM 725 C CA . SER A 1 97 ? 12.393 5.241 -0.540 1.00 93.75 97 SER A CA 1
ATOM 726 C C . SER A 1 97 ? 11.212 4.440 0.001 1.00 93.75 97 SER A C 1
ATOM 728 O O . SER A 1 97 ? 10.183 5.005 0.363 1.00 93.75 97 SER A O 1
ATOM 730 N N . TYR A 1 98 ? 11.375 3.123 0.130 1.00 90.19 98 TYR A N 1
ATOM 731 C CA . TYR A 1 98 ? 10.360 2.275 0.762 1.00 90.19 98 TYR A CA 1
ATOM 732 C C . TYR A 1 98 ? 10.145 2.610 2.251 1.00 90.19 98 TYR A C 1
ATOM 734 O O . TYR A 1 98 ? 9.190 2.129 2.855 1.00 90.19 98 TYR A O 1
ATOM 742 N N . LEU A 1 99 ? 11.034 3.421 2.836 1.00 91.94 99 LEU A N 1
ATOM 743 C CA . LEU A 1 99 ? 10.934 3.943 4.197 1.00 91.94 99 LEU A CA 1
ATOM 744 C C . LEU A 1 99 ? 10.019 5.178 4.301 1.00 91.94 99 LEU A C 1
ATOM 746 O O . LEU A 1 99 ? 9.543 5.481 5.392 1.00 91.94 99 LEU A O 1
ATOM 750 N N . ASP A 1 100 ? 9.730 5.860 3.189 1.00 95.44 100 ASP A N 1
ATOM 751 C CA . ASP A 1 100 ? 9.019 7.147 3.168 1.00 95.44 100 ASP A CA 1
ATOM 752 C C . ASP A 1 100 ? 7.504 6.962 2.955 1.00 95.44 100 ASP A C 1
ATOM 754 O O . ASP A 1 100 ? 6.891 7.544 2.054 1.00 95.44 100 ASP A O 1
ATOM 758 N N . ALA A 1 101 ? 6.882 6.111 3.771 1.00 97.00 101 ALA A N 1
ATOM 759 C CA . ALA A 1 101 ? 5.450 5.843 3.689 1.00 97.00 101 ALA A CA 1
ATOM 760 C C . ALA A 1 101 ? 4.622 6.968 4.327 1.00 97.00 101 ALA A C 1
ATOM 762 O O . ALA A 1 101 ? 4.803 7.310 5.494 1.00 97.00 101 ALA A O 1
ATOM 763 N N . THR A 1 102 ? 3.665 7.517 3.575 1.00 97.56 102 THR A N 1
ATOM 764 C CA . THR A 1 102 ? 2.773 8.584 4.053 1.00 97.56 102 THR A CA 1
ATOM 765 C C . THR A 1 102 ? 1.377 8.030 4.343 1.00 97.56 102 THR A C 1
ATOM 767 O O . THR A 1 102 ? 0.760 7.493 3.422 1.00 97.56 102 THR A O 1
ATOM 770 N N . PRO A 1 103 ? 0.845 8.144 5.573 1.00 98.06 103 PRO A N 1
ATOM 771 C CA . PRO A 1 103 ? -0.543 7.793 5.853 1.00 98.06 103 PRO A CA 1
ATOM 772 C C . PRO A 1 103 ? -1.485 8.865 5.282 1.00 98.06 103 PRO A C 1
ATOM 774 O O . PRO A 1 103 ? -1.282 10.055 5.510 1.00 98.06 103 PRO A O 1
ATOM 777 N N . ILE A 1 104 ? -2.522 8.442 4.561 1.00 97.12 104 ILE A N 1
ATOM 778 C CA . ILE A 1 104 ? -3.483 9.320 3.867 1.00 97.12 104 ILE A CA 1
ATOM 779 C C . ILE A 1 104 ? -4.857 9.297 4.544 1.00 97.12 104 ILE A C 1
ATOM 781 O O . ILE A 1 104 ? -5.527 10.325 4.634 1.00 97.12 104 ILE A O 1
ATOM 785 N N . ALA A 1 105 ? -5.299 8.134 5.021 1.00 98.12 105 ALA A N 1
ATOM 786 C CA . ALA A 1 105 ? -6.613 7.966 5.637 1.00 98.12 105 ALA A CA 1
ATOM 787 C C . ALA A 1 105 ? -6.610 6.832 6.664 1.00 98.12 105 ALA A C 1
ATOM 789 O O . ALA A 1 105 ? -5.824 5.894 6.534 1.00 98.12 105 ALA A O 1
ATOM 790 N N . SER A 1 106 ? -7.504 6.890 7.654 1.00 98.56 106 SER A N 1
ATOM 791 C CA . SER A 1 106 ? -7.687 5.838 8.657 1.00 98.56 106 SER A CA 1
ATOM 792 C C . SER A 1 106 ? -9.154 5.670 9.064 1.00 98.56 106 SER A C 1
ATOM 794 O O . SER A 1 106 ? -9.835 6.649 9.364 1.00 98.56 106 SER A O 1
ATOM 796 N N . TRP A 1 107 ? -9.659 4.434 9.066 1.00 98.38 107 TRP A N 1
ATOM 797 C CA . TRP A 1 107 ? -11.052 4.120 9.399 1.00 98.38 107 TRP A CA 1
ATOM 798 C C . TRP A 1 107 ? -11.213 2.738 10.033 1.00 98.38 107 TRP A C 1
ATOM 800 O O . TRP A 1 107 ? -10.351 1.870 9.929 1.00 98.38 107 TRP A O 1
ATOM 810 N N . THR A 1 108 ? -12.336 2.527 10.719 1.00 98.50 108 THR A N 1
ATOM 811 C CA . THR A 1 108 ? -12.685 1.210 11.271 1.00 98.50 108 THR A CA 1
ATOM 812 C C . THR A 1 108 ? -13.226 0.304 10.171 1.00 98.50 108 THR A C 1
ATOM 814 O O . THR A 1 108 ? -14.004 0.755 9.333 1.00 98.50 108 THR A O 1
ATOM 817 N N . VAL A 1 109 ? -12.838 -0.969 10.202 1.00 98.25 109 VAL A N 1
ATOM 818 C CA . VAL A 1 109 ? -13.277 -2.008 9.263 1.00 98.25 109 VAL A CA 1
ATOM 819 C C . VAL A 1 109 ? -13.666 -3.287 9.997 1.00 98.25 109 VAL A C 1
ATOM 821 O O . VAL A 1 109 ? -13.147 -3.597 11.075 1.00 98.25 109 VAL A O 1
ATOM 824 N N . ALA A 1 110 ? -14.555 -4.056 9.383 1.00 97.62 110 ALA A N 1
ATOM 825 C CA . ALA A 1 110 ? -14.951 -5.394 9.781 1.00 97.62 110 ALA A CA 1
ATOM 826 C C . ALA A 1 110 ? -14.460 -6.452 8.778 1.00 97.62 110 ALA A C 1
ATOM 828 O O . ALA A 1 110 ? -14.073 -6.175 7.641 1.00 97.62 110 ALA A O 1
ATOM 829 N N . ARG A 1 111 ? -14.461 -7.724 9.194 1.00 95.25 111 ARG A N 1
ATOM 830 C CA . ARG A 1 111 ? -14.242 -8.843 8.266 1.00 95.25 111 ARG A CA 1
ATOM 831 C C . ARG A 1 111 ? -15.318 -8.824 7.171 1.00 95.25 111 ARG A C 1
ATOM 833 O O . ARG A 1 111 ? -16.498 -8.895 7.483 1.00 95.25 111 ARG A O 1
ATOM 840 N N . GLY A 1 112 ? -14.877 -8.845 5.914 1.00 96.25 112 GLY A N 1
ATOM 841 C CA . GLY A 1 112 ? -15.752 -8.831 4.739 1.00 96.25 112 GLY A CA 1
ATOM 842 C C . GLY A 1 112 ? -15.824 -7.466 4.058 1.00 96.25 112 GLY A C 1
ATOM 843 O O . GLY A 1 112 ? -16.202 -7.412 2.892 1.00 96.25 112 GLY A O 1
ATOM 844 N N . ASP A 1 113 ? -15.394 -6.397 4.734 1.00 98.06 113 ASP A N 1
ATOM 845 C CA . ASP A 1 113 ? -15.340 -5.068 4.132 1.00 98.06 113 ASP A CA 1
ATOM 846 C C . ASP A 1 113 ? -14.294 -5.015 3.016 1.00 98.06 113 ASP A C 1
ATOM 848 O O . ASP A 1 113 ? -13.180 -5.538 3.140 1.00 98.06 113 ASP A O 1
ATOM 852 N N . VAL A 1 114 ? -14.645 -4.328 1.930 1.00 97.94 114 VAL A N 1
ATOM 853 C CA . VAL A 1 114 ? -13.686 -3.958 0.890 1.00 97.94 114 VAL A CA 1
ATOM 854 C C . VAL A 1 114 ? -12.832 -2.820 1.438 1.00 97.94 114 VAL A C 1
ATOM 856 O O . VAL A 1 114 ? -13.360 -1.778 1.816 1.00 97.94 114 VAL A O 1
ATOM 859 N N . ILE A 1 115 ? -11.515 -3.020 1.485 1.00 97.62 115 ILE A N 1
ATOM 860 C CA . ILE A 1 115 ? -10.572 -2.005 1.977 1.00 97.62 115 ILE A CA 1
ATOM 861 C C . ILE A 1 115 ? -9.795 -1.332 0.846 1.00 97.62 115 ILE A C 1
ATOM 863 O O . ILE A 1 115 ? -9.412 -0.181 0.990 1.00 97.62 115 ILE A O 1
ATOM 867 N N . GLY A 1 116 ? -9.615 -1.993 -0.298 1.00 97.31 116 GLY A N 1
ATOM 868 C CA . GLY A 1 116 ? -8.926 -1.425 -1.453 1.00 97.31 116 GLY A CA 1
ATOM 869 C C . GLY A 1 116 ? -9.003 -2.320 -2.682 1.00 97.31 116 GLY A C 1
ATOM 870 O O . GLY A 1 116 ? -9.621 -3.385 -2.650 1.00 97.31 116 GLY A O 1
ATOM 871 N N . PHE A 1 117 ? -8.362 -1.876 -3.760 1.00 97.81 117 PHE A N 1
ATOM 872 C CA . PHE A 1 117 ? -8.352 -2.565 -5.049 1.00 97.81 117 PHE A CA 1
ATOM 873 C C . PHE A 1 117 ? -6.918 -2.876 -5.468 1.00 97.81 117 PHE A C 1
ATOM 875 O O . PHE A 1 117 ? -6.057 -1.995 -5.441 1.00 97.81 117 PHE A O 1
ATOM 882 N N . SER A 1 118 ? -6.666 -4.125 -5.862 1.00 97.69 118 SER A N 1
ATOM 883 C CA . SER A 1 118 ? -5.358 -4.567 -6.350 1.00 97.69 118 SER A CA 1
ATOM 884 C C . SER A 1 118 ? -4.924 -3.772 -7.580 1.00 97.69 118 SER A C 1
ATOM 886 O O . SER A 1 118 ? -5.737 -3.470 -8.454 1.00 97.69 118 SER A O 1
ATOM 888 N N . GLY A 1 119 ? -3.633 -3.491 -7.666 1.00 97.50 119 GLY A N 1
ATOM 889 C CA . GLY A 1 119 ? -2.971 -2.902 -8.819 1.00 97.50 119 GLY A CA 1
ATOM 890 C C . GLY A 1 119 ? -1.532 -3.406 -8.880 1.00 97.50 119 GLY A C 1
ATOM 891 O O . GLY A 1 119 ? -1.265 -4.567 -8.573 1.00 97.50 119 GLY A O 1
ATOM 892 N N . ASP A 1 120 ? -0.614 -2.527 -9.264 1.00 97.62 120 ASP A N 1
ATOM 893 C CA . ASP A 1 120 ? 0.811 -2.821 -9.397 1.00 97.62 120 ASP A CA 1
ATOM 894 C C . ASP A 1 120 ? 1.704 -1.640 -8.971 1.00 97.62 120 ASP A C 1
ATOM 896 O O . ASP A 1 120 ? 2.816 -1.491 -9.468 1.00 97.62 120 ASP A O 1
ATOM 900 N N . SER A 1 121 ? 1.248 -0.783 -8.053 1.00 98.00 121 SER A N 1
ATOM 901 C CA . SER A 1 121 ? 2.056 0.353 -7.581 1.00 98.00 121 SER A CA 1
ATOM 902 C C . SER A 1 121 ? 3.328 -0.095 -6.841 1.00 98.00 121 SER A C 1
ATOM 904 O O . SER A 1 121 ? 3.345 -1.131 -6.175 1.00 98.00 121 SER A O 1
ATOM 906 N N . GLY A 1 122 ? 4.398 0.703 -6.906 1.00 96.94 122 GLY A N 1
ATOM 907 C CA . GLY A 1 122 ? 5.685 0.384 -6.277 1.00 96.94 122 GLY A CA 1
ATOM 908 C C . GLY A 1 122 ? 6.498 -0.659 -7.051 1.00 96.94 122 GLY A C 1
ATOM 909 O O . GLY A 1 122 ? 6.527 -0.656 -8.281 1.00 96.94 122 GLY A O 1
ATOM 910 N N . TYR A 1 123 ? 7.192 -1.541 -6.333 1.00 95.00 123 TYR A N 1
ATOM 911 C CA . TYR A 1 123 ? 7.964 -2.635 -6.922 1.00 95.00 123 TYR A CA 1
ATOM 912 C C . TYR A 1 123 ? 7.031 -3.825 -7.172 1.00 95.00 123 TYR A C 1
ATOM 914 O O . TYR A 1 123 ? 6.728 -4.564 -6.241 1.00 95.00 123 TYR A O 1
ATOM 922 N N . SER A 1 124 ? 6.546 -3.995 -8.403 1.00 94.69 124 SER A N 1
ATOM 923 C CA . SER A 1 124 ? 5.641 -5.095 -8.750 1.00 94.69 124 SER A CA 1
ATOM 924 C C . SER A 1 124 ? 5.803 -5.527 -10.207 1.00 94.69 124 SER A C 1
ATOM 926 O O . SER A 1 124 ? 5.726 -4.712 -11.125 1.00 94.69 124 SER A O 1
ATOM 928 N N . GLU A 1 125 ? 6.026 -6.814 -10.448 1.00 92.56 125 GLU A N 1
ATOM 929 C CA . GLU A 1 125 ? 6.221 -7.370 -11.790 1.00 92.56 125 GLU A CA 1
ATOM 930 C C . GLU A 1 125 ? 4.912 -7.513 -12.580 1.00 92.56 125 GLU A C 1
ATOM 932 O O . GLU A 1 125 ? 4.910 -7.510 -13.812 1.00 92.56 125 GLU A O 1
ATOM 937 N N . ALA A 1 126 ? 3.787 -7.654 -11.886 1.00 92.88 126 ALA A N 1
ATOM 938 C CA . ALA A 1 126 ? 2.463 -7.837 -12.470 1.00 92.88 126 ALA A CA 1
ATOM 939 C C . ALA A 1 126 ? 1.386 -7.432 -11.456 1.00 92.88 126 ALA A C 1
ATOM 941 O O . ALA A 1 126 ? 1.649 -7.500 -10.256 1.00 92.88 126 ALA A O 1
ATOM 942 N N . PRO A 1 127 ? 0.164 -7.072 -11.885 1.00 94.94 127 PRO A N 1
ATOM 943 C CA . PRO A 1 127 ? -0.919 -6.791 -10.952 1.00 94.94 127 PRO A CA 1
ATOM 944 C C . PRO A 1 127 ? -1.181 -7.967 -10.006 1.00 94.94 127 PRO A C 1
ATOM 946 O O . PRO A 1 127 ? -1.575 -9.050 -10.440 1.00 94.94 127 PRO A O 1
ATOM 949 N N . HIS A 1 128 ? -0.943 -7.759 -8.713 1.00 95.56 128 HIS A N 1
ATOM 950 C CA . HIS A 1 128 ? -1.124 -8.772 -7.678 1.00 95.56 128 HIS A CA 1
ATOM 951 C C . HIS A 1 128 ? -1.308 -8.119 -6.307 1.00 95.56 128 HIS A C 1
ATOM 953 O O . HIS A 1 128 ? -1.062 -6.929 -6.124 1.00 95.56 128 HIS A O 1
ATOM 959 N N . LEU A 1 129 ? -1.742 -8.914 -5.330 1.00 96.25 129 LEU A N 1
ATOM 960 C CA . LEU A 1 129 ? -1.801 -8.497 -3.935 1.00 96.25 129 LEU A CA 1
ATOM 961 C C . LEU A 1 129 ? -0.602 -9.077 -3.185 1.00 96.25 129 LEU A C 1
ATOM 963 O O . LEU A 1 129 ? -0.474 -10.297 -3.082 1.00 96.25 129 LEU A O 1
ATOM 967 N N . HIS A 1 130 ? 0.231 -8.215 -2.610 1.00 96.44 130 HIS A N 1
ATOM 968 C CA . HIS A 1 130 ? 1.225 -8.640 -1.629 1.00 96.44 130 HIS A CA 1
ATOM 969 C C . HIS A 1 130 ? 0.623 -8.502 -0.229 1.00 96.44 130 HIS A C 1
ATOM 971 O O . HIS A 1 130 ? 0.337 -7.389 0.220 1.00 96.44 130 HIS A O 1
ATOM 977 N N . TYR A 1 131 ? 0.408 -9.635 0.443 1.00 95.75 131 TYR A N 1
ATOM 978 C CA . TYR A 1 131 ? -0.192 -9.693 1.774 1.00 95.75 131 TYR A CA 1
ATOM 979 C C . TYR A 1 131 ? 0.828 -10.134 2.821 1.00 95.75 131 TYR A C 1
ATOM 981 O O . TYR A 1 131 ? 1.463 -11.178 2.674 1.00 95.75 131 TYR A O 1
ATOM 989 N N . THR A 1 132 ? 0.938 -9.376 3.908 1.00 94.88 132 THR A N 1
ATOM 990 C CA . THR A 1 132 ? 1.741 -9.752 5.076 1.00 94.88 132 THR A CA 1
ATOM 991 C C . THR A 1 132 ? 0.886 -9.761 6.333 1.00 94.88 132 THR A C 1
ATOM 993 O O . THR A 1 132 ? -0.144 -9.090 6.426 1.00 94.88 132 THR A O 1
ATOM 996 N N . ILE A 1 133 ? 1.329 -10.522 7.329 1.00 93.75 133 ILE A N 1
ATOM 997 C CA . ILE A 1 133 ? 0.749 -10.513 8.666 1.00 93.75 133 ILE A CA 1
ATOM 998 C C . ILE A 1 133 ? 1.853 -10.666 9.707 1.00 93.75 133 ILE A C 1
ATOM 1000 O O . ILE A 1 133 ? 2.838 -11.374 9.504 1.00 93.75 133 ILE A O 1
ATOM 1004 N N . ARG A 1 134 ? 1.681 -10.005 10.845 1.00 93.38 134 ARG A N 1
ATOM 1005 C CA . ARG A 1 134 ? 2.497 -10.182 12.047 1.00 93.38 134 ARG A CA 1
ATOM 1006 C C . ARG A 1 134 ? 1.648 -9.976 13.289 1.00 93.38 134 ARG A C 1
ATOM 1008 O O . ARG A 1 134 ? 0.562 -9.400 13.221 1.00 93.38 134 ARG A O 1
ATOM 1015 N N . ARG A 1 135 ? 2.162 -10.397 14.441 1.00 92.50 135 ARG A N 1
ATOM 1016 C CA . ARG A 1 135 ? 1.533 -10.102 15.732 1.00 92.50 135 ARG A CA 1
ATOM 1017 C C . ARG A 1 135 ? 1.647 -8.604 16.050 1.00 92.50 135 ARG A C 1
ATOM 1019 O O . ARG A 1 135 ? 2.655 -7.959 15.743 1.00 92.50 135 ARG A O 1
ATOM 1026 N N . THR A 1 136 ? 0.627 -8.042 16.697 1.00 94.06 136 THR A N 1
ATOM 1027 C CA . THR A 1 136 ? 0.629 -6.635 17.142 1.00 94.06 136 THR A CA 1
ATOM 1028 C C . THR A 1 136 ? 1.720 -6.366 18.173 1.00 94.06 136 THR A C 1
ATOM 1030 O O . THR A 1 136 ? 2.327 -5.297 18.136 1.00 94.06 136 THR A O 1
ATOM 1033 N N . ALA A 1 137 ? 2.038 -7.357 19.013 1.00 92.62 137 ALA A N 1
ATOM 1034 C CA . ALA A 1 137 ? 3.147 -7.310 19.967 1.00 92.62 137 ALA A CA 1
ATOM 1035 C C . ALA A 1 137 ? 4.541 -7.181 19.308 1.00 92.62 137 ALA A C 1
ATOM 1037 O O . ALA A 1 137 ? 5.525 -6.957 20.007 1.00 92.62 137 ALA A O 1
ATOM 1038 N N . GLY A 1 138 ? 4.631 -7.297 17.978 1.00 89.69 138 GLY A N 1
ATOM 1039 C CA . GLY A 1 138 ? 5.874 -7.233 17.213 1.00 89.69 138 GLY A CA 1
ATOM 1040 C C . GLY A 1 138 ? 6.374 -8.612 16.783 1.00 89.69 138 GLY A C 1
ATOM 1041 O O . GLY A 1 138 ? 5.619 -9.584 16.776 1.00 89.69 138 GLY A O 1
ATOM 1042 N N . GLY A 1 139 ? 7.652 -8.678 16.405 1.00 86.44 139 GLY A N 1
ATOM 1043 C CA . GLY A 1 139 ? 8.304 -9.894 15.912 1.00 86.44 139 GLY A CA 1
ATOM 1044 C C . GLY A 1 139 ? 8.275 -10.048 14.389 1.00 86.44 139 GLY A C 1
ATOM 1045 O O . GLY A 1 139 ? 7.961 -9.108 13.655 1.00 86.44 139 GLY A O 1
ATOM 1046 N N . SER A 1 140 ? 8.653 -11.241 13.929 1.00 88.19 140 SER A N 1
ATOM 1047 C CA . SER A 1 140 ? 8.733 -11.592 12.508 1.00 88.19 140 SER A CA 1
ATOM 1048 C C . SER A 1 140 ? 7.358 -11.654 11.836 1.00 88.19 140 SER A C 1
ATOM 1050 O O . SER A 1 140 ? 6.329 -11.836 12.492 1.00 88.19 140 SER A O 1
ATOM 1052 N N . LEU A 1 141 ? 7.349 -11.534 10.505 1.00 90.38 141 LEU A N 1
ATOM 1053 C CA . LEU A 1 141 ? 6.172 -11.866 9.701 1.00 90.38 141 LEU A CA 1
ATOM 1054 C C . LEU A 1 141 ? 5.811 -13.343 9.898 1.00 90.38 141 LEU A C 1
ATOM 1056 O O . LEU A 1 141 ? 6.698 -14.192 9.998 1.00 90.38 141 LEU A O 1
ATOM 1060 N N . LEU A 1 142 ? 4.514 -13.642 9.948 1.00 89.12 142 LEU A N 1
ATOM 1061 C CA . LEU A 1 142 ? 4.039 -15.013 10.097 1.00 89.12 142 LEU A CA 1
ATOM 1062 C C . LEU A 1 142 ? 4.096 -15.730 8.752 1.00 89.12 142 LEU A C 1
ATOM 1064 O O . LEU A 1 142 ? 3.558 -15.250 7.752 1.00 89.12 142 LEU A O 1
ATOM 1068 N N . CYS A 1 143 ? 4.711 -16.908 8.743 1.00 86.44 143 CYS A N 1
ATOM 1069 C CA . CYS A 1 143 ? 4.806 -17.731 7.548 1.00 86.44 143 CYS A CA 1
ATOM 1070 C C . CYS A 1 143 ? 3.592 -18.669 7.464 1.00 86.44 143 CYS A C 1
ATOM 1072 O O . CYS A 1 143 ? 3.308 -19.375 8.434 1.00 86.44 143 CYS A O 1
ATOM 1074 N N . PRO A 1 144 ? 2.864 -18.721 6.335 1.00 85.06 144 PRO A N 1
ATOM 1075 C CA . PRO A 1 144 ? 1.741 -19.641 6.190 1.00 85.06 144 PRO A CA 1
ATOM 1076 C C . PRO A 1 144 ? 2.180 -21.112 6.087 1.00 85.06 144 PRO A C 1
ATOM 1078 O O . PRO A 1 144 ? 1.318 -21.978 6.076 1.00 85.06 144 PRO A O 1
ATOM 1081 N N . THR A 1 145 ? 3.481 -21.427 6.027 1.00 83.81 145 THR A N 1
ATOM 1082 C CA . THR A 1 145 ? 3.981 -22.813 5.957 1.00 83.81 145 THR A CA 1
ATOM 1083 C C . THR A 1 145 ? 3.936 -23.528 7.305 1.00 83.81 145 THR A C 1
ATOM 1085 O O . THR A 1 145 ? 4.198 -22.911 8.333 1.00 83.81 145 THR A O 1
ATOM 1088 N N . ALA A 1 146 ? 3.652 -24.831 7.294 1.00 83.12 146 ALA A N 1
ATOM 1089 C CA . ALA A 1 146 ? 3.744 -25.708 8.464 1.00 83.12 146 ALA A CA 1
ATOM 1090 C C . ALA A 1 146 ? 5.128 -26.375 8.617 1.00 83.12 146 ALA A C 1
ATOM 1092 O O . ALA A 1 146 ? 5.285 -27.253 9.460 1.00 83.12 146 ALA A O 1
ATOM 1093 N N . GLU A 1 147 ? 6.106 -26.002 7.787 1.00 85.69 147 GLU A N 1
ATOM 1094 C CA . GLU A 1 147 ? 7.472 -26.524 7.870 1.00 85.69 147 GLU A CA 1
ATOM 1095 C C . GLU A 1 147 ? 8.150 -26.194 9.207 1.00 85.69 147 GLU A C 1
ATOM 1097 O O . GLU A 1 147 ? 7.931 -25.135 9.809 1.00 85.69 147 GLU A O 1
ATOM 1102 N N . ASP A 1 148 ? 9.022 -27.104 9.642 1.00 83.25 148 ASP A N 1
ATOM 1103 C CA . ASP A 1 148 ? 9.813 -26.939 10.855 1.00 83.25 148 ASP A CA 1
ATOM 1104 C C . ASP A 1 148 ? 10.714 -25.695 10.778 1.00 83.25 148 ASP A C 1
ATOM 1106 O O . ASP A 1 148 ? 11.253 -25.337 9.731 1.00 83.25 148 ASP A O 1
ATOM 1110 N N . GLY A 1 149 ? 10.904 -25.032 11.922 1.00 80.50 149 GLY A N 1
ATOM 1111 C CA . GLY A 1 149 ? 11.749 -23.838 12.039 1.00 80.50 149 GLY A CA 1
ATOM 1112 C C . GLY A 1 149 ? 11.019 -22.505 11.845 1.00 80.50 149 GLY A C 1
ATOM 1113 O O . GLY A 1 149 ? 11.581 -21.462 12.182 1.00 80.50 149 GLY A O 1
ATOM 1114 N N . PHE A 1 150 ? 9.757 -22.510 11.404 1.00 77.19 150 PHE A N 1
ATOM 1115 C CA . PHE A 1 150 ? 8.927 -21.305 11.354 1.00 77.19 150 PHE A CA 1
ATOM 1116 C C . PHE A 1 150 ? 8.094 -21.152 12.632 1.00 77.19 150 PHE A C 1
ATOM 1118 O O . PHE A 1 150 ? 7.157 -21.910 12.891 1.00 77.19 150 PHE A O 1
ATOM 1125 N N . ALA A 1 151 ? 8.422 -20.141 13.442 1.00 72.81 151 ALA A N 1
ATOM 1126 C CA . ALA A 1 151 ? 7.625 -19.791 14.614 1.00 72.81 151 ALA A CA 1
ATOM 1127 C C . ALA A 1 151 ? 6.179 -19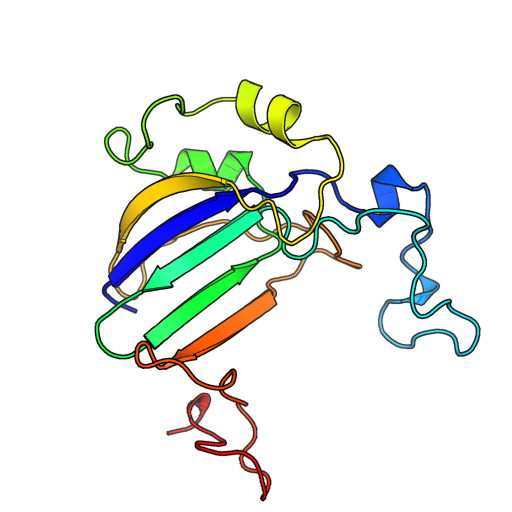.470 14.199 1.00 72.81 151 ALA A C 1
ATOM 1129 O O . ALA A 1 151 ? 5.955 -18.646 13.313 1.00 72.81 151 ALA A O 1
ATOM 1130 N N . ASP A 1 152 ? 5.212 -20.123 14.851 1.00 73.62 152 ASP A N 1
ATOM 1131 C CA . ASP A 1 152 ? 3.778 -20.002 14.543 1.00 73.62 152 ASP A CA 1
ATOM 1132 C C . ASP A 1 152 ? 3.421 -20.337 13.073 1.00 73.62 152 ASP A C 1
ATOM 1134 O O . ASP A 1 152 ? 2.498 -19.771 12.486 1.00 73.62 152 ASP A O 1
ATOM 1138 N N . GLY A 1 153 ? 4.163 -21.276 12.470 1.00 75.81 153 GLY A N 1
ATOM 1139 C CA . GLY A 1 153 ? 3.933 -21.766 11.110 1.00 75.81 153 GLY A CA 1
ATOM 1140 C C . GLY A 1 153 ? 2.558 -22.418 10.913 1.00 75.81 153 GLY A C 1
ATOM 1141 O O . GLY A 1 153 ? 2.010 -23.060 11.809 1.00 75.81 153 GLY A O 1
ATOM 1142 N N . GLY A 1 154 ? 1.972 -22.254 9.728 1.00 70.44 154 GLY A N 1
ATOM 1143 C CA . GLY A 1 154 ? 0.693 -22.863 9.363 1.00 70.44 154 GLY A CA 1
ATOM 1144 C C . GLY A 1 154 ? -0.509 -22.160 9.987 1.00 70.44 154 GLY A C 1
ATOM 1145 O O . GLY A 1 154 ? -1.607 -22.704 9.952 1.00 70.44 154 GLY A O 1
ATOM 1146 N N . TRP A 1 155 ? -0.323 -20.956 10.544 1.00 75.44 155 TRP A N 1
ATOM 1147 C CA . TRP A 1 155 ? -1.381 -20.144 11.160 1.00 75.44 155 TRP A CA 1
ATOM 1148 C C . TRP A 1 155 ? -2.597 -19.933 10.246 1.00 75.44 155 TRP A C 1
ATOM 1150 O O . TRP A 1 155 ? -3.711 -19.800 10.737 1.00 75.44 155 TRP A O 1
ATOM 1160 N N . LEU A 1 156 ? -2.391 -19.918 8.924 1.00 71.81 156 LEU A N 1
ATOM 1161 C CA . LEU A 1 156 ? -3.456 -19.748 7.935 1.00 71.81 156 LEU A CA 1
ATOM 1162 C C . LEU A 1 156 ? -4.362 -20.989 7.813 1.00 71.81 156 LEU A C 1
ATOM 1164 O O . LEU A 1 156 ? -5.479 -20.881 7.316 1.00 71.81 156 LEU A O 1
ATOM 1168 N N . PHE A 1 157 ? -3.883 -22.158 8.245 1.00 70.50 157 PHE A N 1
ATOM 1169 C CA . PHE A 1 157 ? -4.563 -23.449 8.108 1.00 70.50 157 PHE A CA 1
ATOM 1170 C C . PHE A 1 157 ? -5.192 -23.959 9.413 1.00 70.50 157 PHE A C 1
ATOM 1172 O O . PHE A 1 157 ? -5.687 -25.086 9.439 1.00 70.50 157 PHE A O 1
ATOM 1179 N N . ARG A 1 158 ? -5.136 -23.170 10.491 1.00 64.38 158 ARG A N 1
ATOM 1180 C CA . ARG A 1 158 ? -5.676 -23.515 11.814 1.00 64.38 158 ARG A CA 1
ATOM 1181 C C . ARG A 1 158 ? -7.026 -22.853 12.069 1.00 64.38 158 ARG A C 1
ATOM 1183 O O . ARG A 1 158 ? -7.246 -21.733 11.557 1.00 64.38 158 ARG A O 1
#

Sequence (158 aa):
MNGTATLFTITTTNAFDYYDRPRAPYVGFPMPTASVSPFPGPGGGKGVYIEVRNQEFVTESAHLSLAPTMAIVPKGAFLPGFESGAPLVEQFAPMRSYLDATPIASWTVARGDVIGFSGDSGYSEAPHLHYTIRRTAGGSLLCPTAEDGFADGGWLFR

pLDDT: mean 91.55, std 7.87, range [63.47, 98.75]

Radius of gyration: 16.67 Å; chains: 1; bounding box: 36×45×39 Å